Protein AF-A0A9P1F623-F1 (afdb_monomer_lite)

Foldseek 3Di:
DDQDLLNLLVVLVVLLLVLLVVLLVLCVVLVVVVLNVLSVVVSVVVVVVSVVLSVVVVPDDPVSSVVSSVVSVVSSVVSVVQVVCVVVVWHWGADPVRDTDTDHNVCVVVVVPPPDD

Secondary structure (DSSP, 8-state):
-PPPHHHHHHHHHHHHHHHHHHHHHHHHHTT-HHHHHHHHHHHHHHHHHHHHHHHHHTT--HHHHHHHHHHHHHHHHHHHHHHHHHHTT-EEEE-TTS-EEEE-GGGHHHHTTSS--

Structure (mmCIF, N/CA/C/O backbone):
data_AF-A0A9P1F623-F1
#
_entry.id   AF-A0A9P1F623-F1
#
loop_
_atom_site.group_PDB
_atom_site.id
_atom_site.type_symbol
_atom_site.label_atom_id
_atom_site.label_alt_id
_atom_site.label_comp_id
_atom_site.label_asym_id
_atom_site.label_entity_id
_atom_site.label_seq_id
_atom_site.pdbx_PDB_ins_code
_atom_site.Cartn_x
_atom_site.Cartn_y
_atom_site.Cartn_z
_atom_site.occupancy
_atom_site.B_iso_or_equiv
_atom_site.auth_seq_id
_atom_site.auth_comp_id
_atom_site.auth_asym_id
_atom_site.auth_atom_id
_atom_site.pdbx_PDB_model_num
ATOM 1 N N . MET A 1 1 ? -1.070 6.674 -29.461 1.00 43.25 1 MET A N 1
ATOM 2 C CA . MET A 1 1 ? 0.142 6.930 -28.655 1.00 43.25 1 MET A CA 1
ATOM 3 C C . MET A 1 1 ? 0.391 5.681 -27.829 1.00 43.25 1 MET A C 1
ATOM 5 O O . MET A 1 1 ? -0.548 5.212 -27.197 1.00 43.25 1 MET A O 1
ATOM 9 N N . ALA A 1 2 ? 1.564 5.058 -27.943 1.00 62.19 2 ALA A N 1
ATOM 10 C CA . ALA A 1 2 ? 1.884 3.873 -27.152 1.00 62.19 2 ALA A CA 1
ATOM 11 C C . ALA A 1 2 ? 2.227 4.323 -25.727 1.00 62.19 2 ALA A C 1
ATOM 13 O O . ALA A 1 2 ? 3.122 5.146 -25.569 1.00 62.19 2 ALA A O 1
ATOM 14 N N . VAL A 1 3 ? 1.504 3.812 -24.725 1.00 72.31 3 VAL A N 1
ATOM 15 C CA . VAL A 1 3 ? 1.782 4.116 -23.314 1.00 72.31 3 VAL A CA 1
ATOM 16 C C . VAL A 1 3 ? 3.174 3.591 -22.975 1.00 72.31 3 VAL A C 1
ATOM 18 O O . VAL A 1 3 ? 3.450 2.398 -23.157 1.00 72.31 3 VAL A O 1
ATOM 21 N N . THR A 1 4 ? 4.055 4.465 -22.505 1.00 81.50 4 THR A N 1
ATOM 22 C CA . THR A 1 4 ? 5.425 4.087 -22.149 1.00 81.50 4 THR A CA 1
ATOM 23 C C . THR A 1 4 ? 5.435 3.282 -20.846 1.00 81.50 4 THR A C 1
ATOM 25 O O . THR A 1 4 ? 4.518 3.353 -20.025 1.00 81.50 4 THR A O 1
ATOM 28 N N . LYS A 1 5 ? 6.484 2.486 -20.606 1.00 78.94 5 LYS A N 1
ATOM 29 C CA . LYS A 1 5 ? 6.615 1.782 -19.318 1.00 78.94 5 LYS A CA 1
ATOM 30 C C . LYS A 1 5 ? 6.755 2.745 -18.140 1.00 78.94 5 LYS A C 1
ATOM 32 O O . LYS A 1 5 ? 6.356 2.387 -17.039 1.00 78.94 5 LYS A O 1
ATOM 37 N N . GLU A 1 6 ? 7.309 3.931 -18.365 1.00 78.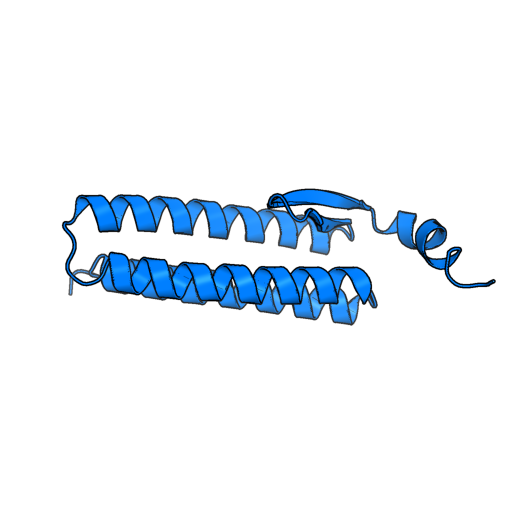06 6 GLU A N 1
ATOM 38 C CA . GLU A 1 6 ? 7.436 4.983 -17.351 1.00 78.06 6 GLU A CA 1
ATOM 39 C C . GLU A 1 6 ? 6.059 5.516 -16.947 1.00 78.06 6 GLU A C 1
ATOM 41 O O . GLU A 1 6 ? 5.750 5.566 -15.757 1.00 78.06 6 GLU A O 1
ATOM 46 N N . GLU A 1 7 ? 5.184 5.775 -17.922 1.00 81.56 7 GLU A N 1
ATOM 47 C CA . GLU A 1 7 ? 3.784 6.136 -17.668 1.00 81.56 7 GLU A CA 1
ATOM 48 C C . GLU A 1 7 ? 3.053 5.029 -16.892 1.00 81.56 7 GLU A C 1
ATOM 50 O O . GLU A 1 7 ? 2.384 5.311 -15.900 1.00 81.56 7 GLU A O 1
ATOM 55 N N . GLN A 1 8 ? 3.245 3.754 -17.258 1.00 84.12 8 GLN A N 1
ATOM 56 C CA . GLN A 1 8 ? 2.650 2.626 -16.520 1.00 84.12 8 GLN A CA 1
ATOM 57 C C . GLN A 1 8 ? 3.175 2.500 -15.083 1.00 84.12 8 GLN A C 1
ATOM 59 O O . GLN A 1 8 ? 2.440 2.071 -14.191 1.00 84.12 8 GLN A O 1
ATOM 64 N N . ILE A 1 9 ? 4.455 2.810 -14.854 1.00 84.31 9 ILE A N 1
ATOM 65 C CA . ILE A 1 9 ? 5.063 2.816 -13.518 1.00 84.31 9 ILE A CA 1
ATOM 66 C C . ILE A 1 9 ? 4.412 3.911 -12.676 1.00 84.31 9 ILE A C 1
ATOM 68 O O . ILE A 1 9 ? 3.935 3.616 -11.580 1.00 84.31 9 ILE A O 1
ATOM 72 N N . SER A 1 10 ? 4.341 5.133 -13.210 1.00 83.06 10 SER A N 1
ATOM 73 C CA . SER A 1 10 ? 3.729 6.279 -12.536 1.00 83.06 10 SER A CA 1
ATOM 74 C C . SER A 1 10 ? 2.260 6.009 -12.198 1.00 83.06 10 SER A C 1
ATOM 76 O O . SER A 1 10 ? 1.862 6.113 -11.038 1.00 83.06 10 SER A O 1
ATOM 78 N N . GLU A 1 11 ? 1.475 5.522 -13.163 1.00 87.50 11 GLU A N 1
ATOM 79 C CA . GLU A 1 11 ? 0.065 5.182 -12.950 1.00 87.50 11 GLU A CA 1
ATOM 80 C C . GLU A 1 11 ? -0.109 4.124 -11.847 1.00 87.50 11 GLU A C 1
ATOM 82 O O . GLU A 1 11 ? -0.989 4.235 -10.989 1.00 87.50 11 GLU A O 1
ATOM 87 N N . LYS A 1 12 ? 0.750 3.096 -11.823 1.00 85.19 12 LYS A N 1
ATOM 88 C CA . LYS A 1 12 ? 0.688 2.054 -10.790 1.00 85.19 12 LYS A CA 1
ATOM 89 C C . LYS A 1 12 ? 1.080 2.560 -9.408 1.00 85.19 12 LYS A C 1
ATOM 91 O O . LYS A 1 12 ? 0.514 2.066 -8.435 1.00 85.19 12 LYS A O 1
ATOM 96 N N . ILE A 1 13 ? 2.012 3.504 -9.312 1.00 85.31 13 ILE A N 1
ATOM 97 C CA . ILE A 1 13 ? 2.370 4.142 -8.040 1.00 85.31 13 ILE A CA 1
ATOM 98 C C . ILE A 1 13 ? 1.167 4.915 -7.501 1.00 85.31 13 ILE A C 1
ATOM 100 O O . ILE A 1 13 ? 0.735 4.632 -6.385 1.00 85.31 13 ILE A O 1
ATOM 104 N N . VAL A 1 14 ? 0.548 5.765 -8.327 1.00 87.12 14 VAL A N 1
ATOM 105 C CA . VAL A 1 14 ? -0.649 6.535 -7.942 1.00 87.12 14 VAL A CA 1
ATOM 106 C C . VAL A 1 14 ? -1.775 5.611 -7.469 1.00 87.12 14 VAL A C 1
ATOM 108 O O . VAL A 1 14 ? -2.388 5.848 -6.429 1.00 87.12 14 VAL A O 1
ATOM 111 N N . GLN A 1 15 ? -2.027 4.511 -8.185 1.00 87.44 15 GLN A N 1
ATOM 112 C CA . GLN A 1 15 ? -3.036 3.526 -7.776 1.00 87.44 15 GLN A CA 1
ATOM 113 C C . GLN A 1 15 ? -2.724 2.893 -6.416 1.00 87.44 15 GLN A C 1
ATOM 115 O O . GLN A 1 15 ? -3.636 2.631 -5.635 1.00 87.44 15 GLN A O 1
ATOM 120 N N . ILE A 1 16 ? -1.454 2.616 -6.118 1.00 85.25 16 ILE A N 1
ATOM 121 C CA . ILE A 1 16 ? -1.062 2.072 -4.816 1.00 85.25 16 ILE A CA 1
ATOM 122 C C . ILE A 1 16 ? -1.279 3.109 -3.713 1.00 85.25 16 ILE A C 1
ATOM 124 O O . ILE A 1 16 ? -1.850 2.764 -2.680 1.00 85.25 16 ILE A O 1
ATOM 128 N N . GLU A 1 17 ? -0.872 4.358 -3.928 1.00 85.94 17 GLU A N 1
ATOM 129 C CA . GLU A 1 17 ? -1.046 5.441 -2.953 1.00 85.94 17 GLU A CA 1
ATOM 130 C C . GLU A 1 17 ? -2.521 5.658 -2.604 1.00 85.94 17 GLU A C 1
ATOM 132 O O . GLU A 1 17 ? -2.880 5.675 -1.426 1.00 85.94 17 GLU A O 1
ATOM 137 N N . GLN A 1 18 ? -3.393 5.692 -3.616 1.00 88.62 18 GLN A N 1
ATOM 138 C CA . GLN A 1 18 ? -4.841 5.801 -3.426 1.00 88.62 18 GLN A CA 1
ATOM 139 C C . GLN A 1 18 ? -5.416 4.644 -2.593 1.00 88.62 18 GLN A C 1
ATOM 141 O O . GLN A 1 18 ? -6.251 4.861 -1.713 1.00 88.62 18 GLN A O 1
ATOM 146 N N . GLU A 1 19 ? -4.968 3.408 -2.830 1.00 85.38 19 GLU A N 1
ATOM 147 C CA . GLU A 1 19 ? -5.405 2.245 -2.046 1.00 85.38 19 GLU A CA 1
ATOM 148 C C . GLU A 1 19 ? -4.905 2.304 -0.593 1.00 85.38 19 GLU A C 1
ATOM 150 O O . GLU A 1 19 ? -5.631 1.924 0.331 1.00 85.38 19 GLU A O 1
ATOM 155 N N . MET A 1 20 ? -3.688 2.807 -0.364 1.00 84.88 20 MET A N 1
ATOM 156 C CA . MET A 1 20 ? -3.163 3.011 0.988 1.00 84.88 20 MET A CA 1
ATOM 157 C C . MET A 1 20 ? -3.946 4.086 1.744 1.00 84.88 20 MET A C 1
ATOM 159 O O . MET A 1 20 ? -4.299 3.877 2.907 1.00 84.88 20 MET A O 1
ATOM 163 N N . ASP A 1 21 ? -4.272 5.200 1.093 1.00 86.94 21 ASP A N 1
ATOM 164 C CA . ASP A 1 21 ? -5.074 6.265 1.699 1.00 86.94 21 ASP A CA 1
ATOM 165 C C . ASP A 1 21 ? -6.503 5.805 2.010 1.00 86.94 21 ASP A C 1
ATOM 167 O O . ASP A 1 21 ? -7.040 6.114 3.081 1.00 86.94 21 ASP A O 1
ATOM 171 N N . ALA A 1 22 ? -7.101 4.993 1.134 1.00 86.38 22 ALA A N 1
ATOM 172 C CA . ALA A 1 22 ? -8.393 4.364 1.395 1.00 86.38 22 ALA A CA 1
ATOM 173 C C . ALA A 1 22 ? -8.339 3.437 2.624 1.00 86.38 22 ALA A C 1
ATOM 175 O O . ALA A 1 22 ? -9.244 3.457 3.462 1.00 86.38 22 ALA A O 1
ATOM 176 N N . LEU A 1 23 ? -7.263 2.657 2.780 1.00 84.12 23 LEU A N 1
ATOM 177 C CA . LEU A 1 23 ? -7.048 1.785 3.940 1.00 84.12 23 LEU A CA 1
ATOM 178 C C . LEU A 1 23 ? -6.884 2.569 5.248 1.00 84.12 23 LEU A C 1
ATOM 180 O O . LEU A 1 23 ? -7.499 2.212 6.259 1.00 84.12 23 LEU A O 1
ATOM 184 N N . VAL A 1 24 ? -6.090 3.641 5.234 1.00 85.38 24 VAL A N 1
ATOM 185 C CA . VAL A 1 24 ? -5.904 4.534 6.391 1.00 85.38 24 VAL A CA 1
ATOM 186 C C . VAL A 1 24 ? -7.234 5.178 6.786 1.00 85.38 24 VAL A C 1
ATOM 188 O O . VAL A 1 24 ? -7.610 5.145 7.962 1.00 85.38 24 VAL A O 1
ATOM 191 N N . SER A 1 25 ? -7.980 5.697 5.808 1.00 86.81 25 SER A N 1
ATOM 192 C CA . SER A 1 25 ? -9.293 6.320 6.027 1.00 86.81 25 SER A CA 1
ATOM 193 C C . SER A 1 25 ? -10.289 5.324 6.618 1.00 86.81 25 SER A C 1
ATOM 195 O O . SER A 1 25 ? -10.931 5.612 7.627 1.00 86.81 25 SER A O 1
ATOM 197 N N . LYS A 1 26 ? -10.319 4.092 6.101 1.00 83.50 26 LYS A N 1
ATOM 198 C CA . LYS A 1 26 ? -11.164 3.026 6.646 1.00 83.50 26 LYS A CA 1
ATOM 199 C C . LYS A 1 26 ? -10.785 2.636 8.075 1.00 83.50 26 LYS A C 1
ATOM 201 O O . LYS A 1 26 ? -11.655 2.394 8.911 1.00 83.50 26 LYS A O 1
ATOM 206 N N . CYS A 1 27 ? -9.492 2.593 8.402 1.00 80.12 27 CYS A N 1
ATOM 207 C CA . CYS A 1 27 ? -9.049 2.360 9.780 1.00 80.12 27 CYS A CA 1
ATOM 208 C C . CYS A 1 27 ? -9.536 3.465 10.730 1.00 80.12 27 CYS A C 1
ATOM 210 O O . CYS A 1 27 ? -9.926 3.158 11.862 1.00 80.12 27 CYS A O 1
ATOM 212 N N . ARG A 1 28 ? -9.540 4.722 10.265 1.00 83.69 28 ARG A N 1
ATOM 213 C CA . ARG A 1 28 ? -10.053 5.879 11.010 1.00 83.69 28 ARG A CA 1
ATOM 214 C C . ARG A 1 28 ? -11.563 5.779 11.236 1.00 83.69 28 ARG A C 1
ATOM 216 O O . ARG A 1 28 ? -11.996 5.894 12.379 1.00 83.69 28 ARG A O 1
ATOM 223 N N . GLU A 1 29 ? -12.340 5.489 10.193 1.00 84.44 29 GLU A N 1
ATOM 224 C CA . GLU A 1 29 ? -13.799 5.293 10.274 1.00 84.44 29 GLU A CA 1
ATOM 225 C C . GLU A 1 29 ? -14.183 4.179 11.259 1.00 84.44 29 GLU A C 1
ATOM 227 O O . GLU A 1 29 ? -15.115 4.317 12.049 1.00 84.44 29 GLU A O 1
ATOM 232 N N . LEU A 1 30 ? -13.417 3.084 11.273 1.00 80.00 30 LEU A N 1
ATOM 233 C CA . LEU A 1 30 ? -13.629 1.957 12.186 1.00 80.00 30 LEU A CA 1
ATOM 234 C C . LEU A 1 30 ? -13.117 2.214 13.619 1.00 80.00 30 LEU A C 1
ATOM 236 O O . LEU A 1 30 ? -13.217 1.326 14.478 1.00 80.00 30 LEU A O 1
ATOM 240 N N . GLY A 1 31 ? -12.534 3.387 13.890 1.00 78.31 31 GLY A N 1
ATOM 241 C CA . GLY A 1 31 ? -11.957 3.748 15.186 1.00 78.31 31 GLY A CA 1
ATOM 242 C C . GLY A 1 31 ? -10.765 2.875 15.595 1.00 78.31 31 GLY A C 1
ATOM 243 O O . GLY A 1 31 ? -10.545 2.648 16.788 1.00 78.31 31 GLY A O 1
ATOM 244 N N . LYS A 1 32 ? -10.013 2.322 14.631 1.00 74.19 32 LYS A N 1
ATOM 245 C CA . LYS A 1 32 ? -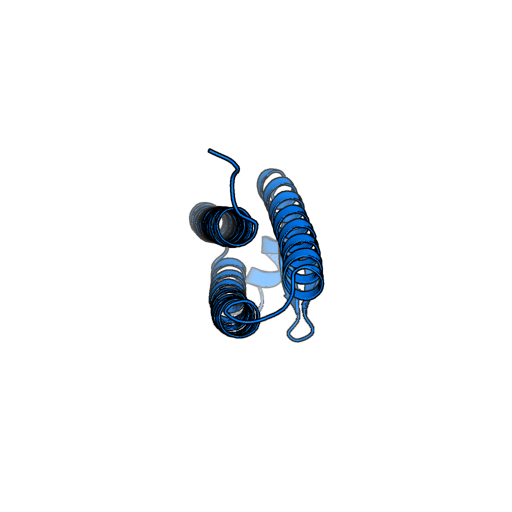8.852 1.450 14.886 1.00 74.19 32 LYS A CA 1
ATOM 246 C C . LYS A 1 32 ? -7.544 2.250 14.854 1.00 74.19 32 LYS A C 1
ATOM 248 O O . LYS A 1 32 ? -6.702 2.030 13.987 1.00 74.19 32 LYS A O 1
ATOM 253 N N . THR A 1 33 ? -7.339 3.127 15.839 1.00 75.00 33 THR A N 1
ATOM 254 C CA . THR A 1 33 ? -6.193 4.060 15.918 1.00 75.00 33 THR A CA 1
ATOM 255 C C . THR A 1 33 ? -4.831 3.375 15.782 1.00 75.00 33 THR A C 1
ATOM 257 O O . THR A 1 33 ? -4.013 3.806 14.983 1.00 75.00 33 THR A O 1
ATOM 260 N N . LYS A 1 34 ? -4.597 2.251 16.480 1.00 72.19 34 LYS A N 1
ATOM 261 C CA . LYS A 1 34 ? -3.328 1.506 16.365 1.00 72.19 34 LYS A CA 1
ATOM 262 C C . LYS A 1 34 ? -3.079 1.011 14.939 1.00 72.19 34 LYS A C 1
ATOM 264 O O . LYS A 1 34 ? -1.961 1.091 14.450 1.00 72.19 34 LYS A O 1
ATOM 269 N N . ALA A 1 35 ? -4.115 0.503 14.273 1.00 72.62 35 ALA A N 1
ATOM 270 C CA . ALA A 1 35 ? -3.974 0.051 12.898 1.00 72.62 35 ALA A CA 1
ATOM 271 C C . ALA A 1 35 ? -3.740 1.231 11.953 1.00 72.62 35 ALA A C 1
ATOM 273 O O . ALA A 1 35 ? -2.855 1.145 11.114 1.00 72.62 35 ALA A O 1
ATOM 274 N N . GLN A 1 36 ? -4.464 2.341 12.134 1.00 80.06 36 GLN A N 1
ATOM 275 C CA . GLN A 1 36 ? -4.239 3.572 11.375 1.00 80.06 36 GLN A CA 1
ATOM 276 C C . GLN A 1 36 ? -2.770 4.014 11.462 1.00 80.06 36 GLN A C 1
ATOM 278 O O . GLN A 1 36 ? -2.152 4.226 10.426 1.00 80.06 36 GLN A O 1
ATOM 283 N N . THR A 1 37 ? -2.188 4.076 12.664 1.00 80.75 37 THR A N 1
ATOM 284 C CA . THR A 1 37 ? -0.781 4.468 12.854 1.00 80.75 37 THR A CA 1
ATOM 285 C C . THR A 1 37 ? 0.194 3.531 12.138 1.00 80.75 37 THR A C 1
ATOM 287 O O . THR A 1 37 ? 1.147 3.994 11.517 1.00 80.75 37 THR A O 1
ATOM 290 N N . GLU A 1 38 ? -0.024 2.216 12.193 1.00 79.75 38 GLU A N 1
ATOM 291 C CA . GLU A 1 38 ? 0.834 1.261 11.477 1.00 79.75 38 GLU A CA 1
ATOM 292 C C . GLU A 1 38 ? 0.677 1.374 9.951 1.00 79.75 38 GLU A C 1
ATOM 294 O O . GLU A 1 38 ? 1.663 1.302 9.220 1.00 79.75 38 GLU A O 1
ATOM 299 N N . TRP A 1 39 ? -0.535 1.633 9.461 1.00 81.75 39 TRP A N 1
ATOM 300 C CA . TRP A 1 39 ? -0.789 1.883 8.041 1.00 81.75 39 TRP A CA 1
ATOM 301 C C . TRP A 1 39 ? -0.182 3.198 7.548 1.00 81.75 39 TRP A C 1
ATOM 303 O O . TRP A 1 39 ? 0.355 3.245 6.444 1.00 81.75 39 TRP A O 1
ATOM 313 N N . GLU A 1 40 ? -0.189 4.245 8.372 1.00 83.19 40 GLU A N 1
ATOM 314 C CA . GLU A 1 40 ? 0.492 5.510 8.081 1.00 83.19 40 GLU A CA 1
ATOM 315 C C . GLU A 1 40 ? 2.019 5.332 8.010 1.00 83.19 40 GLU A C 1
ATOM 317 O O . GLU A 1 40 ? 2.661 5.893 7.117 1.00 83.19 40 GLU A O 1
ATOM 322 N N . LYS A 1 41 ? 2.603 4.508 8.894 1.00 80.94 41 LYS A N 1
ATOM 323 C CA . LYS A 1 41 ? 4.029 4.139 8.826 1.00 80.94 41 LYS A CA 1
ATOM 324 C C . LYS A 1 41 ? 4.351 3.366 7.549 1.00 80.94 41 LYS A C 1
ATOM 326 O O . LYS A 1 41 ? 5.301 3.721 6.853 1.00 80.94 41 LYS A O 1
ATOM 331 N N . GLU A 1 42 ? 3.558 2.345 7.221 1.00 79.00 42 GLU A N 1
ATOM 332 C CA . GLU A 1 42 ? 3.756 1.559 5.998 1.00 79.00 42 GLU A CA 1
ATOM 333 C C . GLU A 1 42 ? 3.631 2.444 4.752 1.00 79.00 42 GLU A C 1
ATOM 335 O O . GLU A 1 42 ? 4.423 2.294 3.821 1.00 79.00 42 GLU A O 1
ATOM 340 N N . ARG A 1 43 ? 2.685 3.399 4.739 1.00 83.56 43 ARG A N 1
ATOM 341 C CA . ARG A 1 43 ? 2.518 4.372 3.646 1.00 83.56 43 ARG A CA 1
ATOM 342 C C . ARG A 1 43 ? 3.787 5.166 3.420 1.00 83.56 43 ARG A C 1
ATOM 344 O O . ARG A 1 43 ? 4.276 5.219 2.295 1.00 83.56 43 ARG A O 1
ATOM 351 N N . ARG A 1 44 ? 4.358 5.714 4.492 1.00 81.19 44 ARG A N 1
ATOM 352 C CA . ARG A 1 44 ? 5.609 6.468 4.416 1.00 81.19 44 ARG A CA 1
ATOM 353 C C . ARG A 1 44 ? 6.758 5.610 3.878 1.00 81.19 44 ARG A C 1
ATOM 355 O O . ARG A 1 44 ? 7.419 6.013 2.931 1.00 81.19 44 ARG A O 1
ATOM 362 N N . ILE A 1 45 ? 6.956 4.410 4.428 1.00 79.25 45 ILE A N 1
ATOM 363 C CA . ILE A 1 45 ? 8.032 3.498 3.995 1.00 79.25 45 ILE A CA 1
ATOM 364 C C . ILE A 1 45 ? 7.858 3.086 2.527 1.00 79.25 45 ILE A C 1
ATOM 366 O O . ILE A 1 45 ? 8.837 2.945 1.794 1.00 79.25 45 ILE A O 1
ATOM 370 N N . THR A 1 46 ? 6.619 2.844 2.102 1.00 76.56 46 THR A N 1
ATOM 371 C CA . THR A 1 46 ? 6.300 2.411 0.739 1.00 76.56 46 THR A CA 1
ATOM 372 C C . THR A 1 46 ? 6.531 3.538 -0.264 1.00 76.56 46 THR A C 1
ATOM 374 O O . THR A 1 46 ? 7.183 3.299 -1.276 1.00 76.56 46 THR A O 1
ATOM 377 N N . SER A 1 47 ? 6.091 4.757 0.052 1.00 79.12 47 SER A N 1
ATOM 378 C CA . SER A 1 47 ? 6.338 5.955 -0.759 1.00 79.12 47 SER A CA 1
ATOM 379 C C . SER A 1 47 ? 7.843 6.249 -0.881 1.00 79.12 47 SER A C 1
ATOM 381 O O . SER A 1 47 ? 8.362 6.287 -1.993 1.00 79.12 47 SER A O 1
ATOM 383 N N . GLU A 1 48 ? 8.595 6.245 0.230 1.00 79.88 48 GLU A N 1
ATOM 384 C CA . GLU A 1 48 ? 10.062 6.417 0.205 1.00 79.88 48 GLU A CA 1
ATOM 385 C C . GLU A 1 48 ? 10.776 5.335 -0.636 1.00 79.88 48 GLU A C 1
ATOM 387 O O . GLU A 1 48 ? 11.809 5.587 -1.264 1.00 79.88 48 GLU A O 1
ATOM 392 N N . LYS A 1 49 ? 10.251 4.101 -0.656 1.00 78.62 49 LYS A N 1
ATOM 393 C CA . LYS A 1 49 ? 10.762 3.030 -1.526 1.00 78.62 49 LYS A CA 1
ATOM 394 C C . LYS A 1 49 ? 10.419 3.268 -2.992 1.00 78.62 49 LYS A C 1
ATOM 396 O O . LYS A 1 49 ? 11.255 2.952 -3.838 1.00 78.62 49 LYS A O 1
ATOM 401 N N . PHE A 1 50 ? 9.227 3.772 -3.301 1.00 80.44 50 PHE A N 1
ATOM 402 C CA . PHE A 1 50 ? 8.843 4.096 -4.672 1.00 80.44 50 PHE A CA 1
ATOM 403 C C . PHE A 1 50 ? 9.692 5.220 -5.238 1.00 80.44 50 PHE A C 1
ATOM 405 O O . PHE A 1 50 ? 10.231 5.022 -6.321 1.00 80.44 50 PHE A O 1
ATOM 412 N N . ASP A 1 51 ? 9.936 6.291 -4.485 1.00 78.12 51 ASP A N 1
ATOM 413 C CA . ASP A 1 51 ? 10.807 7.387 -4.924 1.00 78.12 51 ASP A CA 1
ATOM 414 C C . ASP A 1 51 ? 12.193 6.870 -5.324 1.00 78.12 51 ASP A C 1
ATOM 416 O O . ASP A 1 51 ? 12.693 7.138 -6.417 1.00 78.12 51 ASP A O 1
ATOM 420 N N . ARG A 1 52 ? 12.794 6.016 -4.483 1.00 76.75 52 ARG A N 1
ATOM 421 C CA . ARG A 1 52 ? 14.084 5.379 -4.796 1.00 76.75 52 ARG A CA 1
ATOM 422 C C . ARG A 1 52 ? 14.013 4.494 -6.038 1.00 76.75 52 ARG A C 1
ATOM 424 O O . ARG A 1 52 ? 14.969 4.448 -6.804 1.00 76.75 52 ARG A O 1
ATOM 431 N N . LEU A 1 53 ? 12.923 3.753 -6.221 1.00 71.19 53 LEU A N 1
ATOM 432 C CA . LEU A 1 53 ? 12.751 2.854 -7.363 1.00 71.19 53 LEU A CA 1
ATOM 433 C C . LEU A 1 53 ? 12.484 3.608 -8.670 1.00 71.19 53 LEU A C 1
ATOM 435 O O . LEU A 1 53 ? 12.942 3.144 -9.711 1.00 71.19 53 LEU A O 1
ATOM 439 N N . VAL A 1 54 ? 11.798 4.751 -8.618 1.00 73.12 54 VAL A N 1
ATOM 440 C CA . VAL A 1 54 ? 11.579 5.644 -9.764 1.00 73.12 54 VAL A CA 1
ATOM 441 C C . VAL A 1 54 ? 12.904 6.248 -10.208 1.00 73.12 54 VAL A C 1
ATOM 443 O O . VAL A 1 54 ? 13.275 6.050 -11.360 1.00 73.12 54 VAL A O 1
ATOM 446 N N . VAL A 1 55 ? 13.685 6.828 -9.288 1.00 73.50 55 VAL A N 1
ATOM 447 C CA . VAL A 1 55 ? 15.033 7.358 -9.590 1.00 73.50 55 VAL A CA 1
ATOM 448 C C . VAL A 1 55 ? 15.946 6.280 -10.183 1.00 73.50 55 VAL A C 1
ATOM 450 O O . VAL A 1 55 ? 16.773 6.545 -11.045 1.00 73.50 55 VAL A O 1
ATOM 453 N N . VAL A 1 56 ? 15.801 5.033 -9.729 1.00 66.12 56 VAL A N 1
ATOM 454 C CA . VAL A 1 56 ? 16.561 3.893 -10.254 1.00 66.12 56 VAL A CA 1
ATOM 455 C C . VAL A 1 56 ? 16.064 3.437 -11.632 1.00 66.12 56 VAL A C 1
ATOM 457 O O . VAL A 1 56 ? 16.852 2.878 -12.393 1.00 66.12 56 VAL A O 1
ATOM 460 N N . ALA A 1 57 ? 14.783 3.612 -11.951 1.00 66.25 57 ALA A N 1
ATOM 461 C CA . ALA A 1 57 ? 14.202 3.229 -13.236 1.00 66.25 57 ALA A CA 1
ATOM 462 C C . ALA A 1 57 ? 14.386 4.305 -14.318 1.00 66.25 57 ALA A C 1
ATOM 464 O O . ALA A 1 57 ? 14.502 3.957 -15.498 1.00 66.25 57 ALA A O 1
ATOM 465 N N . GLU A 1 58 ? 14.454 5.577 -13.925 1.00 66.12 58 GLU A N 1
ATOM 466 C CA . GLU A 1 58 ? 14.852 6.697 -14.775 1.00 66.12 58 GLU A CA 1
ATOM 467 C C . GLU A 1 58 ? 16.316 6.506 -15.209 1.00 66.12 58 GLU A C 1
ATOM 469 O O . GLU A 1 58 ? 17.244 6.515 -14.405 1.00 66.12 58 GLU A O 1
ATOM 474 N N . GLY A 1 59 ? 16.533 6.241 -16.499 1.00 62.09 59 GLY A N 1
ATOM 475 C CA . GLY A 1 59 ? 17.870 6.014 -17.064 1.00 62.09 59 GLY A CA 1
ATOM 476 C C . GLY A 1 59 ? 18.353 4.557 -17.095 1.00 62.09 59 GLY A C 1
ATOM 477 O O . GLY A 1 59 ? 19.479 4.312 -17.529 1.00 62.09 59 GLY A O 1
ATOM 478 N N . ARG A 1 60 ? 17.528 3.575 -16.694 1.00 66.31 60 ARG A N 1
ATOM 479 C CA . ARG A 1 60 ? 17.834 2.137 -16.852 1.00 66.31 60 ARG A CA 1
ATOM 480 C C . ARG A 1 60 ? 17.110 1.483 -18.027 1.00 66.31 60 ARG A C 1
ATOM 482 O O . ARG A 1 60 ? 16.113 1.983 -18.547 1.00 66.31 60 ARG A O 1
ATOM 489 N N . ASP A 1 61 ? 17.631 0.324 -18.419 1.00 76.75 61 ASP A N 1
ATOM 490 C CA . ASP A 1 61 ? 17.143 -0.496 -19.521 1.00 76.75 61 ASP A CA 1
ATOM 491 C C . ASP A 1 61 ? 15.704 -1.027 -19.310 1.00 76.75 61 ASP A C 1
ATOM 493 O O . ASP A 1 61 ? 15.149 -1.074 -18.204 1.00 76.75 61 ASP A O 1
ATOM 497 N N . GLU A 1 62 ? 15.099 -1.484 -20.404 1.00 80.44 62 GLU A N 1
ATOM 498 C CA . GLU A 1 62 ? 13.718 -1.973 -20.475 1.00 80.44 62 GLU A CA 1
ATOM 499 C C . GLU A 1 62 ? 13.395 -3.175 -19.558 1.00 80.44 62 GLU A C 1
ATOM 501 O O . GLU A 1 62 ? 12.217 -3.396 -19.229 1.00 80.44 62 GLU A O 1
ATOM 506 N N . ILE A 1 63 ? 14.400 -3.954 -19.135 1.00 81.06 63 ILE A N 1
ATOM 507 C CA . ILE A 1 63 ? 14.256 -5.102 -18.224 1.00 81.06 63 ILE A CA 1
ATOM 508 C C . ILE A 1 63 ? 14.083 -4.601 -16.792 1.00 81.06 63 ILE A C 1
ATOM 510 O O . ILE A 1 63 ? 13.179 -5.064 -16.088 1.00 81.06 63 ILE A O 1
ATOM 514 N N . SER A 1 64 ? 14.882 -3.615 -16.377 1.00 78.75 64 SER A N 1
ATOM 515 C CA . SER A 1 64 ? 14.778 -2.984 -15.054 1.00 78.75 64 SER A CA 1
ATOM 516 C C . SER A 1 64 ? 13.377 -2.395 -14.828 1.00 78.75 64 SER A C 1
ATOM 518 O O . SER A 1 64 ? 12.730 -2.680 -13.814 1.00 78.75 64 SER A O 1
ATOM 520 N N . LYS A 1 65 ? 12.843 -1.688 -15.832 1.00 80.75 65 LYS A N 1
ATOM 521 C CA . LYS A 1 65 ? 11.467 -1.156 -15.826 1.00 80.75 65 LYS A CA 1
ATOM 522 C C . LYS A 1 65 ? 10.411 -2.266 -15.731 1.00 80.75 65 LYS A C 1
ATOM 524 O O . LYS A 1 65 ? 9.443 -2.156 -14.978 1.00 80.75 65 LYS A O 1
ATOM 529 N N . ALA A 1 66 ? 10.604 -3.384 -16.435 1.00 81.44 66 ALA A N 1
ATOM 530 C CA . ALA A 1 66 ? 9.688 -4.528 -16.378 1.00 81.44 66 ALA A CA 1
ATOM 531 C C . ALA A 1 66 ? 9.711 -5.265 -15.022 1.00 81.44 66 ALA A C 1
ATOM 533 O O . ALA A 1 66 ? 8.682 -5.779 -14.566 1.00 81.44 66 ALA A O 1
ATOM 534 N N . VAL A 1 67 ? 10.870 -5.339 -14.359 1.00 81.12 67 VAL A N 1
ATOM 535 C CA . VAL A 1 67 ? 10.991 -5.881 -12.995 1.00 81.12 67 VAL A CA 1
ATOM 536 C C . VAL A 1 67 ? 10.268 -4.977 -11.999 1.00 81.12 67 VAL A C 1
ATOM 538 O O . VAL A 1 67 ? 9.477 -5.486 -11.198 1.00 81.12 67 VAL A O 1
ATOM 541 N N . LEU A 1 68 ? 10.454 -3.657 -12.100 1.00 81.88 68 LEU A N 1
ATOM 542 C CA . LEU A 1 68 ? 9.754 -2.685 -11.262 1.00 81.88 68 LEU A CA 1
ATOM 543 C C . LEU A 1 68 ? 8.232 -2.790 -11.423 1.00 81.88 68 LEU A C 1
ATOM 545 O O . LEU A 1 68 ? 7.520 -2.948 -10.432 1.00 81.88 68 LEU A O 1
ATOM 549 N N . LEU A 1 69 ? 7.732 -2.829 -12.661 1.00 84.06 69 LEU A N 1
ATOM 550 C CA . LEU A 1 69 ? 6.303 -3.013 -12.940 1.00 84.06 69 LEU A CA 1
ATOM 551 C C . LEU A 1 69 ? 5.733 -4.291 -12.313 1.00 84.06 69 LEU A C 1
ATOM 553 O O . LEU A 1 69 ? 4.618 -4.285 -11.787 1.00 84.06 69 LEU A O 1
ATOM 557 N N . ARG A 1 70 ? 6.483 -5.402 -12.329 1.00 82.88 70 ARG A N 1
ATOM 558 C CA . ARG A 1 70 ? 6.063 -6.637 -11.643 1.00 82.88 70 ARG A CA 1
ATOM 559 C C . ARG A 1 70 ? 6.020 -6.463 -10.126 1.00 82.88 70 ARG A C 1
ATOM 561 O O . ARG A 1 70 ? 5.087 -6.967 -9.497 1.00 82.88 70 ARG A O 1
ATOM 568 N N . GLY A 1 71 ? 6.989 -5.756 -9.548 1.00 80.06 71 GLY A N 1
ATOM 569 C CA . GLY A 1 71 ? 7.002 -5.404 -8.127 1.00 80.06 71 GLY A CA 1
ATOM 570 C C . GLY A 1 71 ? 5.782 -4.573 -7.729 1.00 80.06 71 GLY A C 1
ATOM 571 O O . GLY A 1 71 ? 5.058 -4.953 -6.807 1.00 80.06 71 GLY A O 1
ATOM 572 N N . LEU A 1 72 ? 5.494 -3.513 -8.487 1.00 82.12 72 LEU A N 1
ATOM 573 C CA . LEU A 1 72 ? 4.335 -2.639 -8.282 1.00 82.12 72 LEU A CA 1
ATOM 574 C C . LEU A 1 72 ? 3.016 -3.408 -8.400 1.00 82.12 72 LEU A C 1
ATOM 576 O O . LEU A 1 72 ? 2.167 -3.306 -7.522 1.00 82.12 72 LEU A O 1
ATOM 580 N N . LYS A 1 73 ? 2.862 -4.276 -9.409 1.00 83.12 73 LYS A N 1
ATOM 581 C CA . LYS A 1 73 ? 1.666 -5.131 -9.537 1.00 83.12 73 LYS A CA 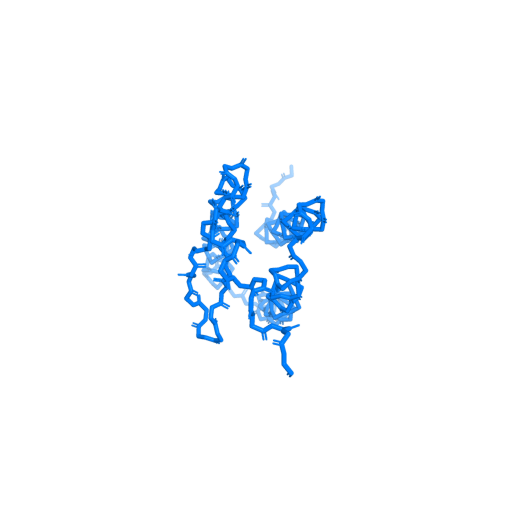1
ATOM 582 C C . LYS A 1 73 ? 1.454 -6.041 -8.323 1.00 83.12 73 LYS A C 1
ATOM 584 O O . LYS A 1 73 ? 0.323 -6.179 -7.860 1.00 83.12 73 LYS A O 1
ATOM 589 N N . ARG A 1 74 ? 2.517 -6.655 -7.785 1.00 80.56 74 ARG A N 1
ATOM 590 C CA . ARG A 1 74 ? 2.417 -7.471 -6.557 1.00 80.56 74 ARG A CA 1
ATOM 591 C C . ARG A 1 74 ? 2.036 -6.625 -5.347 1.00 80.56 74 ARG A C 1
ATOM 593 O O . ARG A 1 74 ? 1.219 -7.058 -4.541 1.00 80.56 74 ARG A O 1
ATOM 600 N N . CYS A 1 75 ? 2.624 -5.439 -5.230 1.00 78.75 75 CYS A N 1
ATOM 601 C CA . CYS A 1 75 ? 2.335 -4.494 -4.160 1.00 78.75 75 CYS A CA 1
ATOM 602 C C . CYS A 1 75 ? 0.863 -4.048 -4.195 1.00 78.75 75 CYS A C 1
ATOM 604 O O . CYS A 1 75 ? 0.158 -4.152 -3.196 1.00 78.75 75 CYS A O 1
ATOM 606 N N . TRP A 1 76 ? 0.355 -3.698 -5.375 1.00 82.25 76 TRP A N 1
ATOM 607 C CA . TRP A 1 76 ? -1.050 -3.356 -5.578 1.00 82.25 76 TRP A CA 1
ATOM 608 C C . TRP A 1 76 ? -2.001 -4.504 -5.203 1.00 82.25 76 TRP A C 1
ATOM 610 O O . TRP A 1 76 ? -2.932 -4.305 -4.424 1.00 82.25 76 TRP A O 1
ATOM 620 N N . MET A 1 77 ? -1.733 -5.735 -5.663 1.00 80.69 77 MET A N 1
ATOM 621 C CA . MET A 1 77 ? -2.545 -6.903 -5.279 1.00 80.69 77 MET A CA 1
ATOM 622 C C . MET A 1 77 ? -2.560 -7.125 -3.763 1.00 80.69 77 MET A C 1
ATOM 624 O O . MET A 1 77 ? -3.601 -7.446 -3.191 1.00 80.69 77 MET A O 1
ATOM 628 N N . ARG A 1 78 ? -1.416 -6.927 -3.102 1.00 78.94 78 ARG A N 1
ATOM 629 C CA . ARG A 1 78 ? -1.284 -7.036 -1.647 1.00 78.94 78 ARG A CA 1
ATOM 630 C C . ARG A 1 78 ? -2.211 -6.051 -0.931 1.00 78.94 78 ARG A C 1
ATOM 632 O O . ARG A 1 78 ? -2.936 -6.467 -0.030 1.00 78.94 78 ARG A O 1
ATOM 639 N N . PHE A 1 79 ? -2.218 -4.781 -1.336 1.00 78.25 79 PHE A N 1
ATOM 640 C CA . PHE A 1 79 ? -3.103 -3.773 -0.742 1.00 78.25 79 PHE A CA 1
ATOM 641 C C . PHE A 1 79 ? -4.574 -4.057 -1.022 1.00 78.25 79 PHE A C 1
ATOM 643 O O . PHE A 1 79 ? -5.390 -3.976 -0.107 1.00 78.25 79 PHE A O 1
ATOM 650 N N . HIS A 1 80 ? -4.900 -4.505 -2.233 1.00 83.44 80 HIS A N 1
ATOM 651 C CA . HIS A 1 80 ? -6.266 -4.871 -2.587 1.00 83.44 80 HIS A CA 1
ATOM 652 C C . HIS A 1 80 ? -6.814 -6.017 -1.719 1.00 83.44 80 HIS A C 1
ATOM 654 O O . HIS A 1 80 ? -7.949 -5.961 -1.243 1.00 83.44 80 HIS A O 1
ATOM 660 N N . VAL A 1 81 ? -6.000 -7.046 -1.454 1.00 81.69 81 VAL A N 1
ATOM 661 C CA . VAL A 1 81 ? -6.373 -8.142 -0.544 1.00 81.69 81 VAL A CA 1
ATOM 662 C C . VAL A 1 81 ? -6.612 -7.618 0.868 1.00 81.69 81 VAL A C 1
ATOM 664 O O . VAL A 1 81 ? -7.617 -7.964 1.488 1.00 81.69 81 VAL A O 1
ATOM 667 N N . VAL A 1 82 ? -5.726 -6.759 1.377 1.00 80.75 82 VAL A N 1
ATOM 668 C CA . VAL A 1 82 ? -5.908 -6.188 2.715 1.00 80.75 82 VAL A CA 1
ATOM 669 C C . VAL A 1 82 ? -7.158 -5.319 2.793 1.00 80.75 82 VAL A C 1
ATOM 671 O O . VAL A 1 82 ? -7.885 -5.402 3.780 1.00 80.75 82 VAL A O 1
ATOM 674 N N . ARG A 1 83 ? -7.452 -4.535 1.756 1.00 81.19 83 ARG A N 1
ATOM 675 C CA . ARG A 1 83 ? -8.674 -3.733 1.686 1.00 81.19 83 ARG A CA 1
ATOM 676 C C . ARG A 1 83 ? -9.916 -4.606 1.750 1.00 81.19 83 ARG A C 1
ATOM 678 O O . ARG A 1 83 ? -10.766 -4.357 2.597 1.00 81.19 83 ARG A O 1
ATOM 685 N N . LYS A 1 84 ? -9.971 -5.685 0.966 1.00 83.31 84 LYS A N 1
ATOM 686 C CA . LYS A 1 84 ? -11.072 -6.657 1.050 1.00 83.31 84 LYS A CA 1
ATOM 687 C C . LYS A 1 84 ? -11.211 -7.266 2.445 1.00 83.31 84 LYS A 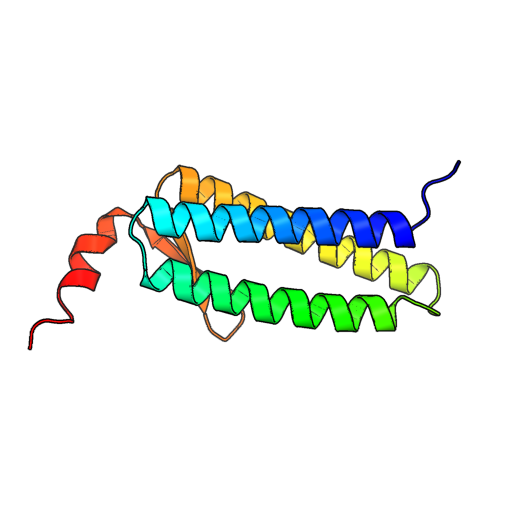C 1
ATOM 689 O O . LYS A 1 84 ? -12.323 -7.427 2.934 1.00 83.31 84 LYS A O 1
ATOM 694 N N . LEU A 1 85 ? -10.105 -7.577 3.119 1.00 80.31 85 LEU A N 1
ATOM 695 C CA . LEU A 1 85 ? -10.150 -8.057 4.504 1.00 80.31 85 LEU A CA 1
ATOM 696 C C . LEU A 1 85 ? -10.680 -6.979 5.462 1.00 80.31 85 LEU A C 1
ATOM 698 O O . LEU A 1 85 ? -11.500 -7.286 6.330 1.00 80.31 85 LEU A O 1
ATOM 702 N N . ALA A 1 86 ? -10.273 -5.722 5.276 1.00 77.75 86 ALA A N 1
ATOM 703 C CA . ALA A 1 86 ? -10.762 -4.593 6.059 1.00 77.75 86 ALA A CA 1
ATOM 704 C C . ALA A 1 86 ? -12.260 -4.338 5.825 1.00 77.75 86 ALA A C 1
ATOM 706 O O . ALA A 1 86 ? -12.965 -3.996 6.775 1.00 77.75 86 ALA A O 1
ATOM 707 N N . ASP A 1 87 ? -12.762 -4.559 4.605 1.00 78.56 87 ASP A N 1
ATOM 708 C CA . ASP A 1 87 ? -14.194 -4.540 4.279 1.00 78.56 87 ASP A CA 1
ATOM 709 C C . ASP A 1 87 ? -14.972 -5.599 5.074 1.00 78.56 87 ASP A C 1
ATOM 711 O O . ASP A 1 87 ? -16.080 -5.332 5.531 1.00 78.56 87 ASP A O 1
ATOM 715 N N . LEU A 1 88 ? -14.354 -6.755 5.333 1.00 78.81 88 LEU A N 1
ATOM 716 C CA . LEU A 1 88 ? -14.888 -7.819 6.193 1.00 78.81 88 LEU A CA 1
ATOM 717 C C . LEU A 1 88 ? -14.634 -7.574 7.698 1.00 78.81 88 LEU A C 1
ATOM 719 O O . LEU A 1 88 ? -14.890 -8.444 8.530 1.00 78.81 88 LEU A O 1
ATOM 723 N N . GLY A 1 89 ? -14.097 -6.408 8.077 1.00 69.81 89 GLY A N 1
ATOM 724 C CA . GLY A 1 89 ? -13.799 -6.030 9.464 1.00 69.81 89 GLY A CA 1
ATOM 725 C C . GLY A 1 89 ? -12.480 -6.585 10.029 1.00 69.81 89 GLY A C 1
ATOM 726 O O . GLY A 1 89 ? -12.120 -6.280 11.179 1.00 69.81 89 GLY A O 1
ATOM 727 N N . ILE A 1 90 ? -11.728 -7.354 9.237 1.00 76.25 90 ILE A N 1
ATOM 728 C CA . ILE A 1 90 ? -10.410 -7.903 9.580 1.00 76.25 90 ILE A CA 1
ATOM 729 C C . ILE A 1 90 ? -9.351 -6.882 9.172 1.00 76.25 90 ILE A C 1
ATOM 731 O O . ILE A 1 90 ? -9.144 -6.636 7.991 1.00 76.25 90 ILE A O 1
ATOM 735 N N . ILE A 1 91 ? -8.642 -6.289 10.133 1.00 70.69 91 ILE A N 1
ATOM 736 C CA . ILE A 1 91 ? -7.583 -5.332 9.790 1.00 70.69 91 ILE A CA 1
ATOM 737 C C . ILE A 1 91 ? -6.234 -6.017 9.900 1.00 70.69 91 ILE A C 1
ATOM 739 O O . ILE A 1 91 ? -5.853 -6.472 10.969 1.00 70.69 91 ILE A O 1
ATOM 743 N N . VAL A 1 92 ? -5.513 -6.085 8.790 1.00 70.94 92 VAL A N 1
ATOM 744 C CA . VAL A 1 92 ? -4.146 -6.600 8.748 1.00 70.94 92 VAL A CA 1
ATOM 745 C C . VAL A 1 92 ? -3.195 -5.464 9.101 1.00 70.94 92 VAL A C 1
ATOM 747 O O . VAL A 1 92 ? -3.343 -4.373 8.569 1.00 70.94 92 VAL A O 1
ATOM 750 N N . VAL A 1 93 ? -2.232 -5.699 9.983 1.00 67.69 93 VAL A N 1
ATOM 751 C CA . VAL A 1 93 ? -1.079 -4.807 10.195 1.00 67.69 93 VAL A CA 1
ATOM 752 C C . VAL A 1 93 ? 0.184 -5.514 9.744 1.00 67.69 93 VAL A C 1
ATOM 754 O O . VAL A 1 93 ? 0.234 -6.743 9.710 1.00 67.69 93 VAL A O 1
ATOM 757 N N . PHE A 1 94 ? 1.201 -4.749 9.372 1.00 64.25 94 PHE A N 1
ATOM 758 C CA . PHE A 1 94 ? 2.499 -5.310 9.040 1.00 64.25 94 PHE A CA 1
ATOM 759 C C . PHE A 1 94 ? 3.401 -5.280 10.272 1.00 64.25 94 PHE A C 1
ATOM 761 O O . PHE A 1 94 ? 3.488 -4.270 10.958 1.00 64.25 94 PHE A O 1
ATOM 768 N N . ASP A 1 95 ? 4.052 -6.401 10.572 1.00 59.28 95 ASP A N 1
ATOM 769 C CA . ASP A 1 95 ? 5.197 -6.415 11.486 1.00 59.28 95 ASP A CA 1
ATOM 770 C C . ASP A 1 95 ? 6.345 -5.571 10.892 1.00 59.28 95 ASP A C 1
ATOM 772 O O . ASP A 1 95 ? 6.417 -5.397 9.675 1.00 59.28 95 ASP A O 1
ATOM 776 N N . ALA A 1 96 ? 7.299 -5.130 11.715 1.00 48.97 96 ALA A N 1
ATOM 777 C CA . ALA A 1 96 ? 8.508 -4.404 11.314 1.00 48.97 96 ALA A CA 1
ATOM 778 C C . ALA A 1 96 ? 9.327 -5.129 10.222 1.00 48.97 96 ALA A C 1
ATOM 780 O O . ALA A 1 96 ? 10.103 -4.511 9.497 1.00 48.97 96 ALA A O 1
ATOM 781 N N . ARG A 1 97 ? 9.140 -6.448 10.070 1.00 55.06 97 ARG A N 1
ATOM 782 C CA . ARG A 1 97 ? 9.732 -7.278 9.003 1.00 55.06 97 ARG A CA 1
ATOM 783 C C . ARG A 1 97 ? 8.883 -7.354 7.721 1.00 55.06 97 ARG A C 1
ATOM 785 O O . ARG A 1 97 ? 9.196 -8.137 6.826 1.00 55.06 97 ARG A O 1
ATOM 792 N N . GLY A 1 98 ? 7.787 -6.601 7.636 1.00 52.22 98 GLY A N 1
ATOM 793 C CA . GLY A 1 98 ? 6.855 -6.570 6.506 1.00 52.22 98 GLY A CA 1
ATOM 794 C C . GLY A 1 98 ? 5.901 -7.768 6.418 1.00 52.22 98 GLY A C 1
ATOM 795 O O . GLY A 1 98 ? 5.261 -7.944 5.376 1.00 52.22 98 GLY A O 1
ATOM 796 N N . LYS A 1 99 ? 5.801 -8.601 7.467 1.00 54.66 99 LYS A N 1
ATOM 797 C CA . LYS A 1 99 ? 4.881 -9.752 7.526 1.00 54.66 99 LYS A CA 1
ATOM 798 C C . LYS A 1 99 ? 3.462 -9.297 7.865 1.00 54.66 99 LYS A C 1
ATOM 800 O O . LYS A 1 99 ? 3.276 -8.529 8.799 1.00 54.66 99 LYS A O 1
ATOM 805 N N . MET A 1 100 ? 2.470 -9.803 7.133 1.00 60.53 100 MET A N 1
ATOM 806 C CA . MET A 1 100 ? 1.051 -9.573 7.422 1.00 60.53 100 MET A CA 1
ATOM 807 C C . MET A 1 100 ? 0.625 -10.272 8.709 1.00 60.53 100 MET A C 1
ATOM 809 O O . MET A 1 100 ? 0.717 -11.493 8.806 1.00 60.53 100 MET A O 1
ATOM 813 N N . LEU A 1 101 ? 0.088 -9.507 9.650 1.00 57.41 101 LEU A N 1
ATOM 814 C CA . LEU A 1 101 ? -0.561 -9.997 10.855 1.00 57.41 101 LEU A CA 1
ATOM 815 C C . LEU A 1 101 ? -2.041 -9.595 10.803 1.00 57.41 101 LEU A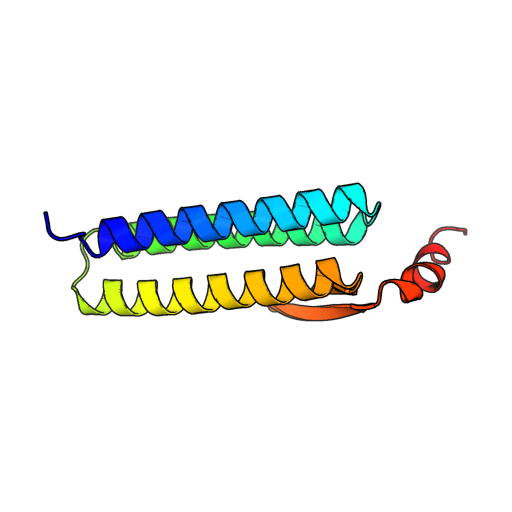 C 1
ATOM 817 O O . LEU A 1 101 ? -2.364 -8.422 11.014 1.00 57.41 101 LEU A O 1
ATOM 821 N N . PRO A 1 102 ? -2.959 -10.522 10.480 1.00 60.31 102 PRO A N 1
ATOM 822 C CA . PRO A 1 102 ? -4.383 -10.231 10.532 1.00 60.31 102 PRO A CA 1
ATOM 823 C C . PRO A 1 102 ? -4.807 -9.995 11.985 1.00 60.31 102 PRO A C 1
ATOM 825 O O . PRO A 1 102 ? -4.582 -10.837 12.851 1.00 60.31 102 PRO A O 1
ATOM 828 N N . ILE A 1 103 ? -5.455 -8.863 12.254 1.00 57.19 103 ILE A N 1
ATOM 829 C CA . ILE A 1 103 ? -6.161 -8.584 13.506 1.00 57.19 103 ILE A CA 1
ATOM 830 C C . ILE A 1 103 ? -7.665 -8.687 13.224 1.00 57.19 103 ILE A C 1
ATOM 832 O O . ILE A 1 103 ? -8.277 -7.744 12.696 1.00 57.19 103 ILE A O 1
ATOM 836 N N . PRO A 1 104 ? -8.291 -9.822 13.577 1.00 55.47 104 PRO A N 1
ATOM 837 C CA . PRO A 1 104 ? -9.735 -9.956 13.530 1.00 55.47 104 PRO A CA 1
ATOM 838 C C . PRO A 1 104 ? -10.442 -8.838 14.303 1.00 55.47 104 PRO A C 1
ATOM 840 O O . PRO A 1 104 ? -10.057 -8.490 15.421 1.00 55.47 104 PRO A O 1
ATOM 843 N N . GLY A 1 105 ? -11.506 -8.274 13.723 1.00 49.69 105 GLY A N 1
ATOM 844 C CA . GLY A 1 105 ? -12.251 -7.157 14.315 1.00 49.69 105 GLY A CA 1
ATOM 845 C C . GLY A 1 105 ? -12.799 -7.427 15.722 1.00 49.69 105 GLY A C 1
ATOM 846 O O . GLY A 1 105 ? -12.859 -6.503 16.533 1.00 49.69 105 GLY A O 1
ATOM 847 N N . TYR A 1 106 ? -13.111 -8.685 16.050 1.00 52.69 106 TYR A N 1
ATOM 848 C CA . TYR A 1 106 ? -13.602 -9.095 17.370 1.00 52.69 106 TYR A CA 1
ATOM 849 C C . TYR A 1 106 ? -12.520 -9.085 18.468 1.00 52.69 106 TYR A C 1
ATOM 851 O O . TYR A 1 106 ? -12.850 -8.932 19.645 1.00 52.69 106 TYR A O 1
ATOM 859 N N . LEU A 1 107 ? -11.226 -9.148 18.115 1.00 51.91 107 LEU A N 1
ATOM 860 C CA . LEU A 1 107 ? -10.123 -9.042 19.085 1.00 51.91 107 LEU A CA 1
ATOM 861 C C . LEU A 1 107 ? -9.959 -7.622 19.656 1.00 51.91 107 LEU A C 1
ATOM 863 O O . LEU A 1 107 ? -9.178 -7.415 20.586 1.00 51.91 107 LEU A O 1
ATOM 867 N N . ARG A 1 108 ? -10.741 -6.643 19.174 1.00 50.09 108 ARG A N 1
ATOM 868 C CA . ARG A 1 108 ? -10.820 -5.283 19.734 1.00 50.09 108 ARG A CA 1
ATOM 869 C C . ARG A 1 108 ? -11.115 -5.281 21.240 1.00 50.09 108 ARG A C 1
ATOM 871 O O . ARG A 1 108 ? -10.631 -4.388 21.927 1.00 50.09 108 ARG A O 1
ATOM 878 N N . ARG A 1 109 ? -11.870 -6.261 21.763 1.00 51.59 109 ARG A N 1
ATOM 879 C CA . ARG A 1 109 ? -12.133 -6.375 23.213 1.00 51.59 109 ARG A CA 1
ATOM 880 C C . ARG A 1 109 ? -10.876 -6.720 24.020 1.00 51.59 109 ARG A C 1
ATOM 882 O O . ARG A 1 109 ? -10.726 -6.198 25.114 1.00 51.59 109 ARG A O 1
ATOM 889 N N . TYR A 1 110 ? -9.955 -7.506 23.465 1.00 50.00 110 TYR A N 1
ATOM 890 C CA . TYR A 1 110 ? -8.743 -7.932 24.171 1.00 50.00 110 TYR A CA 1
ATOM 891 C C . TYR A 1 110 ? -7.659 -6.847 24.196 1.00 50.00 110 TYR A C 1
ATOM 893 O O . TYR A 1 110 ? -7.019 -6.640 25.220 1.00 50.00 110 TYR A O 1
ATOM 901 N N . PHE A 1 111 ? -7.495 -6.080 23.113 1.00 49.09 111 PHE A N 1
ATOM 902 C CA . PHE A 1 111 ? -6.488 -5.008 23.073 1.00 49.09 111 PHE A CA 1
ATOM 903 C C . PHE A 1 111 ? -6.906 -3.721 23.801 1.00 49.09 111 PHE A C 1
ATOM 905 O O . PHE A 1 111 ? -6.047 -2.896 24.098 1.00 49.09 111 PHE A O 1
ATOM 912 N N . ARG A 1 112 ? -8.197 -3.544 24.126 1.00 45.91 112 ARG A N 1
ATOM 913 C CA . ARG A 1 112 ? -8.669 -2.413 24.950 1.00 45.91 112 ARG A CA 1
ATOM 914 C C . ARG A 1 112 ? -8.391 -2.593 26.449 1.00 45.91 112 ARG A C 1
ATOM 916 O O . ARG A 1 112 ? -8.517 -1.622 27.181 1.00 45.91 112 ARG A O 1
ATOM 923 N N . GLY A 1 113 ? -8.018 -3.797 26.893 1.00 40.59 113 GLY A N 1
ATOM 924 C CA . GLY A 1 113 ? -7.764 -4.119 28.303 1.00 40.59 113 GLY A CA 1
ATOM 925 C C . GLY A 1 113 ? -6.322 -3.912 28.786 1.00 40.59 113 GLY A C 1
ATOM 926 O O . GLY A 1 113 ? -6.058 -4.137 29.955 1.00 40.59 113 GLY A O 1
ATOM 927 N N . ILE A 1 114 ? -5.385 -3.490 27.924 1.00 45.44 114 ILE A N 1
ATOM 928 C CA . ILE A 1 114 ? -3.953 -3.319 28.279 1.00 45.44 114 ILE A CA 1
ATOM 929 C C . ILE A 1 114 ? -3.606 -1.827 28.523 1.00 45.44 114 ILE A C 1
ATOM 931 O O . ILE A 1 114 ? -2.450 -1.419 28.518 1.00 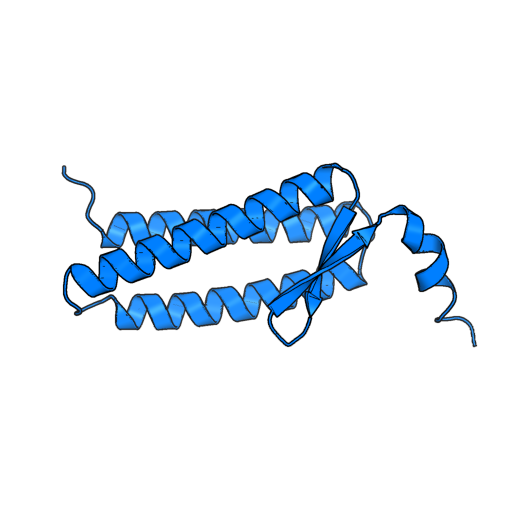45.44 114 ILE A O 1
ATOM 935 N N . HIS A 1 115 ? -4.612 -0.968 28.715 1.00 38.50 115 HIS A N 1
ATOM 936 C CA . HIS A 1 115 ? -4.433 0.464 29.012 1.00 38.50 115 HIS A CA 1
ATOM 937 C C . HIS A 1 115 ? -5.345 0.937 30.153 1.00 38.50 115 HIS A C 1
ATOM 939 O O . HIS A 1 115 ? -5.951 2.002 30.094 1.00 38.50 115 HIS A O 1
ATOM 945 N N . GLN A 1 116 ? -5.461 0.106 31.188 1.00 33.22 116 GLN A N 1
ATOM 946 C CA . GLN A 1 116 ? -5.926 0.509 32.513 1.00 33.22 116 GLN A CA 1
ATOM 947 C C . GLN A 1 116 ? -5.078 -0.221 33.556 1.00 33.22 116 GLN A C 1
ATOM 949 O O . GLN A 1 116 ? -5.468 -1.277 34.044 1.00 33.22 116 GLN A O 1
ATOM 954 N N . ASN A 1 117 ? -3.881 0.304 33.814 1.00 34.62 117 ASN A N 1
ATOM 955 C CA . ASN A 1 117 ? -3.273 0.316 35.143 1.00 34.62 117 ASN A CA 1
ATOM 956 C C . ASN A 1 117 ? -2.194 1.395 35.189 1.00 34.62 117 ASN A C 1
ATOM 958 O O . ASN A 1 117 ? -1.308 1.349 34.306 1.00 34.62 117 ASN A O 1
#

Sequence (117 aa):
MAVTKEEQISEKIVQIEQEMDALVSKCRELGKTKAQTEWEKERRITSEKFDRLVVVAEGRDEISKAVLLRGLKRCWMRFHVVRKLADLGIIVVFDARGKMLPIPGYLRRYFRGIHQN

Radius of gyration: 16.81 Å; chains: 1; bounding box: 33×18×64 Å

pLDDT: mean 73.19, std 13.39, range [33.22, 88.62]